Protein AF-A0A1L5KKP6-F1 (afdb_monomer)

Nearest PDB structures (foldseek):
  5cw9-assembly1_A  TM=4.015E-01  e=2.404E-02  synthetic construct
  6mx1-assembly1_B  TM=4.506E-01  e=5.574E-02  Escherichia coli str. K-12 substr. MG1655
  4kyz-assembly1_A  TM=5.101E-01  e=6.948E-01  synthetic construct
  6wxo-assembly1_B  TM=4.006E-01  e=2.313E-01  synthetic construct
  3ab4-assembly2_F  TM=3.179E-01  e=4.418E-01  Corynebacterium glutamicum

Secondary structure (DSSP, 8-state):
--THHHHHHHHHTT--TTS-EEEEEEE-GGG--TT--HHHHHHHHHHHHH-SSEEEEEETTEEEEEEES--HHHHHHHHHHHHTT-TT-EEEEPPPBSSGGGHHHHHHTTTTTS--TT-----GGGS--

Structure (mmCIF, N/CA/C/O backbone):
data_AF-A0A1L5KKP6-F1
#
_entry.id   AF-A0A1L5KKP6-F1
#
loop_
_atom_site.group_PDB
_atom_site.id
_atom_site.type_symbol
_atom_site.label_atom_id
_atom_site.label_alt_id
_atom_site.label_comp_id
_atom_site.label_asym_id
_atom_site.label_entity_id
_atom_site.label_seq_id
_atom_site.pdbx_PDB_ins_code
_atom_site.Cartn_x
_atom_site.Cartn_y
_atom_site.Cartn_z
_atom_site.occupancy
_atom_site.B_iso_or_equiv
_atom_site.auth_seq_id
_atom_site.auth_comp_id
_atom_site.auth_asym_id
_atom_site.auth_atom_id
_atom_site.pdbx_PDB_model_num
ATOM 1 N N . GLU A 1 1 ? 2.217 -14.735 23.890 1.00 45.34 1 GLU A N 1
ATOM 2 C CA . GLU A 1 1 ? 3.294 -13.765 23.597 1.00 45.34 1 GLU A CA 1
ATOM 3 C C . GLU A 1 1 ? 2.802 -12.372 23.964 1.00 45.34 1 GLU A C 1
ATOM 5 O O . GLU A 1 1 ? 1.596 -12.172 24.010 1.00 45.34 1 GLU A O 1
ATOM 10 N N . ASN A 1 2 ? 3.702 -11.478 24.378 1.00 48.69 2 ASN A N 1
ATOM 11 C CA . ASN A 1 2 ? 3.365 -10.263 25.125 1.00 48.69 2 ASN A CA 1
ATOM 12 C C . ASN A 1 2 ? 2.952 -9.124 24.176 1.00 48.69 2 ASN A C 1
ATOM 14 O O . ASN A 1 2 ? 3.784 -8.343 23.728 1.00 48.69 2 ASN A O 1
ATOM 18 N N . GLU A 1 3 ? 1.666 -9.072 23.840 1.00 50.75 3 GLU A N 1
ATOM 19 C CA . GLU A 1 3 ? 1.052 -8.075 22.950 1.00 50.75 3 GLU A CA 1
ATOM 20 C C . GLU A 1 3 ? 1.404 -6.631 23.370 1.00 50.75 3 GLU A C 1
ATOM 22 O O . GLU A 1 3 ? 1.710 -5.779 22.532 1.00 50.75 3 GLU A O 1
ATOM 27 N N . ASP A 1 4 ? 1.484 -6.379 24.681 1.00 56.22 4 ASP A N 1
ATOM 28 C CA . ASP A 1 4 ? 1.732 -5.056 25.265 1.00 56.22 4 ASP A CA 1
ATOM 29 C C . ASP A 1 4 ? 3.100 -4.447 24.904 1.00 56.22 4 ASP A C 1
ATOM 31 O O . ASP A 1 4 ? 3.244 -3.222 24.913 1.00 56.22 4 ASP A O 1
ATOM 35 N N . SER A 1 5 ? 4.111 -5.251 24.540 1.00 51.25 5 SER A N 1
ATOM 36 C CA . SER A 1 5 ? 5.424 -4.701 24.163 1.00 51.25 5 SER A CA 1
ATOM 37 C C . SER A 1 5 ? 5.440 -4.052 22.776 1.00 51.25 5 SER A C 1
ATOM 39 O O . SER A 1 5 ? 6.275 -3.182 22.530 1.00 51.25 5 SER A O 1
ATOM 41 N N . TYR A 1 6 ? 4.527 -4.444 21.881 1.00 51.81 6 TYR A N 1
ATOM 42 C CA . TYR A 1 6 ? 4.430 -3.903 20.516 1.00 51.81 6 TYR A CA 1
ATOM 43 C C . TYR A 1 6 ? 3.417 -2.760 20.403 1.00 51.81 6 TYR A C 1
ATOM 45 O O . TYR A 1 6 ? 3.521 -1.923 19.507 1.00 51.81 6 TYR A O 1
ATOM 53 N N . LEU A 1 7 ? 2.472 -2.692 21.341 1.00 59.09 7 LEU A N 1
ATOM 54 C CA . LEU A 1 7 ? 1.388 -1.714 21.340 1.00 59.09 7 LEU A CA 1
ATOM 55 C C . LEU A 1 7 ? 1.876 -0.304 21.676 1.00 59.09 7 LEU A C 1
ATOM 57 O O . LEU A 1 7 ? 1.549 0.631 20.956 1.00 59.09 7 LEU A O 1
ATOM 61 N N . ASN A 1 8 ? 2.742 -0.148 22.681 1.00 58.19 8 ASN A N 1
ATOM 62 C CA . ASN A 1 8 ? 3.256 1.173 23.065 1.00 58.19 8 ASN A CA 1
ATOM 63 C C . ASN A 1 8 ? 4.010 1.900 21.925 1.00 58.19 8 ASN A C 1
ATOM 65 O O . ASN A 1 8 ? 3.749 3.087 21.709 1.00 58.19 8 ASN A O 1
ATOM 69 N N . PRO A 1 9 ? 4.910 1.245 21.160 1.00 61.53 9 PRO A N 1
ATOM 70 C CA . PRO A 1 9 ? 5.553 1.871 20.003 1.00 61.53 9 PRO A CA 1
ATOM 71 C C . PRO A 1 9 ? 4.594 2.171 18.842 1.00 61.53 9 PRO A C 1
ATOM 73 O O . PRO A 1 9 ? 4.741 3.203 18.192 1.00 61.53 9 PRO A O 1
ATOM 76 N N . LEU A 1 10 ? 3.624 1.296 18.566 1.00 66.88 10 LEU A N 1
ATOM 77 C CA . LEU A 1 10 ? 2.664 1.478 17.470 1.00 66.88 10 LEU A CA 1
ATOM 78 C C . LEU A 1 10 ? 1.662 2.599 17.777 1.00 66.88 10 LEU A C 1
ATOM 80 O O . LEU A 1 10 ? 1.490 3.506 16.963 1.00 66.88 10 LEU A O 1
ATOM 84 N N . GLU A 1 11 ? 1.098 2.616 18.984 1.00 66.81 11 GLU A N 1
ATOM 85 C CA . GLU A 1 11 ? 0.182 3.666 19.446 1.00 66.81 11 GLU A CA 1
ATOM 86 C C . GLU A 1 11 ? 0.889 5.029 19.522 1.00 66.81 11 GLU A C 1
ATOM 88 O O . GLU A 1 11 ? 0.331 6.036 19.082 1.00 66.81 11 GLU A O 1
ATOM 93 N N . SER A 1 12 ? 2.158 5.072 19.958 1.00 62.59 12 SER A N 1
ATOM 94 C CA . SER A 1 12 ? 2.973 6.305 19.946 1.00 62.59 12 SER A CA 1
ATOM 95 C C . SER A 1 12 ? 3.233 6.848 18.535 1.00 62.59 12 SER A C 1
ATOM 97 O O . SER A 1 12 ? 3.454 8.046 18.370 1.00 62.59 12 SER A O 1
ATOM 99 N N . ASN A 1 13 ? 3.179 5.985 17.516 1.00 66.12 13 ASN A N 1
ATOM 100 C CA . ASN A 1 13 ? 3.279 6.353 16.101 1.00 66.12 13 ASN A CA 1
ATOM 101 C C . ASN A 1 13 ? 1.902 6.523 15.428 1.00 66.12 13 ASN A C 1
ATOM 103 O O . ASN A 1 13 ? 1.822 6.700 14.213 1.00 66.12 13 ASN A O 1
ATOM 107 N N . GLY A 1 14 ? 0.816 6.505 16.207 1.00 68.50 14 GLY A N 1
ATOM 108 C CA . GLY A 1 14 ? -0.538 6.787 15.738 1.00 68.50 14 GLY A CA 1
ATOM 109 C C . GLY A 1 14 ? -1.311 5.590 15.175 1.00 68.50 14 GLY A C 1
ATOM 110 O O . GLY A 1 14 ? -2.319 5.826 14.506 1.00 68.50 14 GLY A O 1
ATOM 111 N N . PHE A 1 15 ? -0.871 4.354 15.442 1.00 77.75 15 PHE A N 1
ATOM 112 C CA . PHE A 1 15 ? -1.550 3.100 15.085 1.00 77.75 15 PHE A CA 1
ATOM 113 C C . PHE A 1 15 ? -2.324 2.578 16.303 1.00 77.75 15 PHE A C 1
ATOM 115 O O . PHE A 1 15 ? -1.721 2.099 17.261 1.00 77.75 15 PHE A O 1
ATOM 122 N N . PHE A 1 16 ? -3.654 2.685 16.286 1.00 76.38 16 PHE A N 1
ATOM 123 C CA . PHE A 1 16 ? -4.511 2.358 17.434 1.00 76.38 16 PHE A CA 1
ATOM 124 C C . PHE A 1 16 ? -5.336 1.087 17.215 1.00 76.38 16 PHE A C 1
ATOM 126 O O . PHE A 1 16 ? -5.692 0.737 16.091 1.00 76.38 16 PHE A O 1
ATOM 133 N N . ARG A 1 17 ? -5.678 0.379 18.293 1.00 71.19 17 ARG A N 1
ATOM 134 C CA . ARG A 1 17 ? -6.374 -0.921 18.213 1.00 71.19 17 ARG A CA 1
ATOM 135 C C . ARG A 1 17 ? -7.741 -0.874 17.521 1.00 71.19 17 ARG A C 1
ATOM 137 O O . ARG A 1 17 ? -8.222 -1.911 17.093 1.00 71.19 17 ARG A O 1
ATOM 144 N N . ASP A 1 18 ? -8.355 0.298 17.432 1.00 74.25 18 ASP A N 1
ATOM 145 C CA . ASP A 1 18 ? -9.665 0.563 16.836 1.00 74.25 18 ASP A CA 1
ATOM 146 C C . ASP A 1 18 ? -9.589 1.116 15.399 1.00 74.25 18 ASP A C 1
ATOM 148 O O . ASP A 1 18 ? -10.591 1.574 14.849 1.00 74.25 18 ASP A O 1
ATOM 152 N N . MET A 1 19 ? -8.412 1.066 14.768 1.00 83.88 19 MET A N 1
ATOM 153 C CA . MET A 1 19 ? -8.229 1.486 13.380 1.00 83.88 19 MET A CA 1
ATOM 154 C C . MET A 1 19 ? -8.403 0.344 12.383 1.00 83.88 19 MET A C 1
ATOM 156 O O . MET A 1 19 ? -8.074 -0.811 12.637 1.00 83.88 19 MET A O 1
ATOM 160 N N . ASN A 1 20 ? -8.861 0.718 11.191 1.00 87.62 20 ASN A N 1
ATOM 161 C CA . ASN A 1 20 ? -8.822 -0.145 10.022 1.00 87.62 20 ASN A CA 1
ATOM 162 C C . ASN A 1 20 ? -7.413 -0.156 9.432 1.00 87.62 20 ASN A C 1
ATOM 164 O O . ASN A 1 20 ? -6.857 0.897 9.133 1.00 87.62 20 ASN A O 1
ATOM 168 N N . TYR A 1 21 ? -6.866 -1.340 9.221 1.00 87.25 21 TYR A N 1
ATOM 169 C CA . TYR A 1 21 ? -5.548 -1.568 8.659 1.00 87.25 21 TYR A CA 1
ATOM 170 C C . TYR A 1 21 ? -5.667 -2.220 7.296 1.00 87.25 21 TYR A C 1
ATOM 172 O O . TYR A 1 21 ? -6.380 -3.210 7.139 1.00 87.25 21 TYR A O 1
ATOM 180 N N . THR A 1 22 ? -4.945 -1.684 6.321 1.00 87.56 22 THR A N 1
ATOM 181 C CA . THR A 1 22 ? -4.857 -2.265 4.981 1.00 87.56 22 THR A CA 1
ATOM 182 C C . THR A 1 22 ? -3.392 -2.343 4.593 1.00 87.56 22 THR A C 1
ATOM 184 O O . THR A 1 22 ? -2.695 -1.327 4.608 1.00 87.56 22 THR A O 1
ATOM 187 N N . VAL A 1 23 ? -2.924 -3.547 4.272 1.00 86.62 23 VAL A N 1
ATOM 188 C CA . VAL A 1 23 ? -1.581 -3.759 3.733 1.00 86.62 23 VAL A CA 1
ATOM 189 C C . VAL A 1 23 ? -1.643 -3.735 2.214 1.00 86.62 23 VAL A C 1
ATOM 191 O O . VAL A 1 23 ? -2.585 -4.248 1.614 1.00 86.62 23 VAL A O 1
ATOM 194 N N . LEU A 1 24 ? -0.640 -3.134 1.590 1.00 86.56 24 LEU A N 1
ATOM 195 C CA . LEU A 1 24 ? -0.460 -3.113 0.153 1.00 86.56 24 LEU A CA 1
ATOM 196 C C . LEU A 1 24 ? 0.947 -3.552 -0.196 1.00 86.56 24 LEU A C 1
ATOM 198 O O . LEU A 1 24 ? 1.884 -3.328 0.569 1.00 86.56 24 LEU A O 1
ATOM 202 N N . MET A 1 25 ? 1.081 -4.108 -1.389 1.00 87.06 25 MET A N 1
ATOM 203 C CA . MET A 1 25 ? 2.365 -4.398 -1.996 1.00 87.06 25 MET A CA 1
ATOM 204 C C . MET A 1 25 ? 2.460 -3.715 -3.345 1.00 87.06 25 MET A C 1
ATOM 206 O O . MET A 1 25 ? 1.552 -3.827 -4.165 1.00 87.06 25 MET A O 1
ATOM 210 N N . ILE A 1 26 ? 3.565 -3.015 -3.565 1.00 86.62 26 ILE A N 1
ATOM 211 C CA . ILE A 1 26 ? 3.858 -2.319 -4.811 1.00 86.62 26 ILE A CA 1
ATOM 212 C C . ILE A 1 26 ? 5.130 -2.917 -5.392 1.00 86.62 26 ILE A C 1
ATOM 214 O O . ILE A 1 26 ? 6.152 -2.992 -4.711 1.00 86.62 26 ILE A O 1
ATOM 218 N N . SER A 1 27 ? 5.067 -3.327 -6.653 1.00 85.19 27 SER A N 1
ATOM 219 C CA . SER A 1 27 ? 6.207 -3.855 -7.397 1.00 85.19 27 SER A CA 1
ATOM 220 C C . SER A 1 27 ? 6.367 -3.119 -8.719 1.00 85.19 27 SER A C 1
ATOM 222 O O . SER A 1 27 ? 5.406 -2.577 -9.273 1.00 85.19 27 SER A O 1
ATOM 224 N N . CYS A 1 28 ? 7.601 -3.055 -9.217 1.00 84.19 28 CYS A N 1
ATOM 225 C CA . CYS A 1 28 ? 7.884 -2.369 -10.471 1.00 84.19 28 CYS A CA 1
ATOM 226 C C . CYS A 1 28 ? 9.112 -2.951 -11.178 1.00 84.19 28 CYS A C 1
ATOM 228 O O . CYS A 1 28 ? 10.194 -2.373 -11.158 1.00 84.19 28 CYS A O 1
ATOM 230 N N . HIS A 1 29 ? 8.965 -4.124 -11.789 1.00 79.88 29 HIS A N 1
ATOM 231 C CA . HIS A 1 29 ? 10.102 -4.890 -12.315 1.00 79.88 29 HIS A CA 1
ATOM 232 C C . HIS A 1 29 ? 10.768 -4.266 -13.550 1.00 79.88 29 HI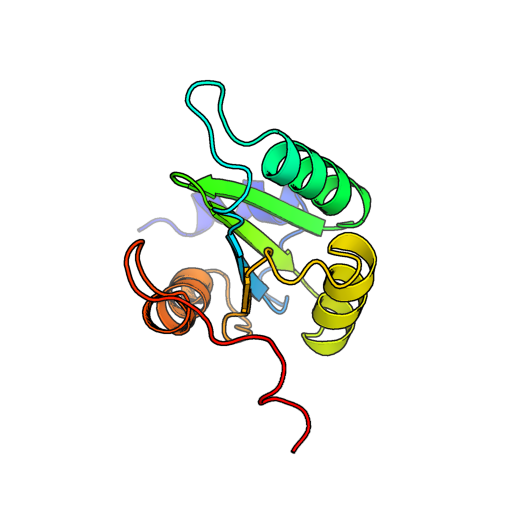S A C 1
ATOM 234 O O . HIS A 1 29 ? 11.966 -4.438 -13.739 1.00 79.88 29 HIS A O 1
ATOM 240 N N . THR A 1 30 ? 10.029 -3.517 -14.376 1.00 80.75 30 THR A N 1
ATOM 241 C CA . THR A 1 30 ? 10.547 -2.951 -15.638 1.00 80.75 30 THR A CA 1
ATOM 242 C C . THR A 1 30 ? 11.753 -2.022 -15.438 1.00 80.75 30 THR A C 1
ATOM 244 O O . THR A 1 30 ? 12.587 -1.903 -16.333 1.00 80.75 30 THR A O 1
ATOM 247 N N . TYR A 1 31 ? 11.870 -1.380 -14.272 1.00 79.38 31 TYR A N 1
ATOM 248 C CA . TYR A 1 31 ? 12.965 -0.451 -13.952 1.00 79.38 31 TYR A CA 1
ATOM 249 C C . TYR A 1 31 ? 14.020 -1.052 -13.018 1.00 79.38 31 TYR A C 1
ATOM 251 O O . TYR A 1 31 ? 14.889 -0.328 -12.528 1.00 79.38 31 TYR A O 1
ATOM 259 N N . ASP A 1 32 ? 13.936 -2.353 -12.747 1.00 83.19 32 ASP A N 1
ATOM 260 C CA . ASP A 1 32 ? 14.935 -3.059 -11.962 1.00 83.19 32 ASP A CA 1
ATOM 261 C C . ASP A 1 32 ? 16.231 -3.239 -12.766 1.00 83.19 32 ASP A C 1
ATOM 263 O O . ASP A 1 32 ? 16.217 -3.544 -13.960 1.00 83.19 32 ASP A O 1
ATOM 267 N N . SER A 1 33 ? 17.365 -3.004 -12.114 1.00 83.44 33 SER A N 1
ATOM 268 C CA . SER A 1 33 ? 18.686 -3.012 -12.741 1.00 83.44 33 SER A CA 1
ATOM 269 C C . SER A 1 33 ? 19.746 -3.502 -11.762 1.00 83.44 33 SER A C 1
ATOM 271 O O . SER A 1 33 ? 19.521 -3.517 -10.555 1.00 83.44 33 SER A O 1
ATOM 273 N N . ASP A 1 34 ? 20.952 -3.788 -12.257 1.00 82.69 34 ASP A N 1
ATOM 274 C CA . ASP A 1 34 ? 22.104 -4.127 -11.404 1.00 82.69 34 ASP A CA 1
ATOM 275 C C . ASP A 1 34 ? 22.446 -3.019 -10.385 1.00 82.69 34 ASP A C 1
ATOM 277 O O . ASP A 1 34 ? 23.105 -3.273 -9.378 1.00 82.69 34 ASP A O 1
ATOM 281 N N . SER A 1 35 ? 21.998 -1.782 -10.636 1.00 82.69 35 SER A N 1
ATOM 282 C CA . SER A 1 35 ? 22.144 -0.637 -9.727 1.00 82.69 35 SER A CA 1
ATOM 283 C C . SER A 1 35 ? 20.947 -0.411 -8.794 1.00 82.69 35 SER A C 1
ATOM 285 O O . SER A 1 35 ? 20.935 0.576 -8.062 1.00 82.69 35 SER A O 1
ATOM 287 N N . GLY A 1 36 ? 19.956 -1.305 -8.812 1.00 82.81 36 GLY A N 1
ATOM 288 C CA . GLY A 1 36 ? 18.702 -1.185 -8.072 1.00 82.81 36 GLY A CA 1
ATOM 289 C C . GLY A 1 36 ? 17.581 -0.527 -8.878 1.00 82.81 36 GLY A C 1
ATOM 290 O O . GLY A 1 36 ? 17.707 -0.267 -10.081 1.00 82.81 36 GLY A O 1
ATOM 291 N N . ASN A 1 37 ? 16.466 -0.257 -8.200 1.00 87.19 37 ASN A N 1
ATOM 292 C CA . ASN A 1 37 ? 15.229 0.224 -8.806 1.00 87.19 37 ASN A CA 1
ATOM 293 C C . ASN A 1 37 ? 14.928 1.673 -8.397 1.00 87.19 37 ASN A C 1
ATOM 295 O O . ASN A 1 37 ? 14.124 1.955 -7.508 1.00 87.19 37 ASN A O 1
ATOM 299 N N . SER A 1 38 ? 15.558 2.615 -9.100 1.00 87.50 38 SER A N 1
ATOM 300 C CA . SER A 1 38 ? 15.412 4.052 -8.821 1.00 87.50 38 SER A CA 1
ATOM 301 C C . SER A 1 38 ? 13.975 4.578 -8.955 1.00 87.50 38 SER A C 1
ATOM 303 O O . SER A 1 38 ? 13.642 5.626 -8.393 1.00 87.50 38 SER A O 1
ATOM 305 N N . TYR A 1 39 ? 13.115 3.887 -9.710 1.00 87.50 39 TYR A N 1
ATOM 306 C CA . TYR A 1 39 ? 11.707 4.249 -9.828 1.00 87.50 39 TYR A CA 1
ATOM 307 C C . TYR A 1 39 ? 10.928 3.834 -8.576 1.00 87.50 39 TYR A C 1
ATOM 309 O O . TYR A 1 39 ? 10.167 4.639 -8.034 1.00 87.50 39 TYR A O 1
ATOM 317 N N . LEU A 1 40 ? 11.172 2.622 -8.068 1.00 87.19 40 LEU A N 1
ATOM 318 C CA . LEU A 1 40 ? 10.587 2.139 -6.819 1.00 87.19 40 LEU A CA 1
ATOM 319 C C . LEU A 1 40 ? 11.017 3.010 -5.628 1.00 87.19 40 LEU A C 1
ATOM 321 O O . LEU A 1 40 ? 10.167 3.422 -4.844 1.00 87.19 40 LEU A O 1
ATOM 325 N N . GLU A 1 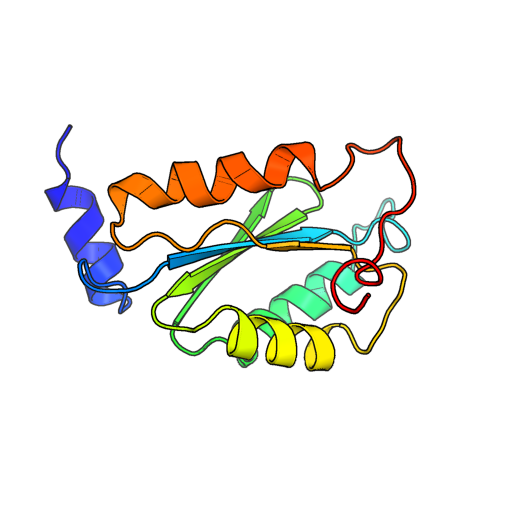41 ? 12.284 3.427 -5.564 1.00 88.69 41 GLU A N 1
ATOM 326 C CA . GLU A 1 41 ? 12.764 4.387 -4.552 1.00 88.69 41 GLU A CA 1
ATOM 327 C C . GLU A 1 41 ? 12.042 5.748 -4.623 1.00 88.69 41 GLU A C 1
ATOM 329 O O . GLU A 1 41 ? 11.783 6.409 -3.611 1.00 88.69 41 GLU A O 1
ATOM 334 N N . GLN A 1 42 ? 11.721 6.221 -5.832 1.00 88.88 42 GLN A N 1
ATOM 335 C CA . GLN A 1 42 ? 10.955 7.456 -6.014 1.00 88.88 42 GLN A CA 1
ATOM 336 C C . GLN A 1 42 ? 9.493 7.283 -5.598 1.00 88.88 42 GLN A C 1
ATOM 338 O O . GLN A 1 42 ? 8.926 8.198 -4.992 1.00 88.88 42 GLN A O 1
ATOM 343 N N . LEU A 1 43 ? 8.888 6.132 -5.898 1.00 88.19 43 LEU A N 1
ATOM 344 C CA . LEU A 1 43 ? 7.550 5.789 -5.421 1.00 88.19 43 LEU A CA 1
ATOM 345 C C . LEU A 1 43 ? 7.512 5.743 -3.896 1.00 88.19 43 LEU A C 1
ATOM 347 O O . LEU A 1 43 ? 6.636 6.370 -3.309 1.00 88.19 43 LEU A O 1
ATOM 351 N N . GLU A 1 44 ? 8.487 5.102 -3.253 1.00 88.88 44 GLU A N 1
ATOM 352 C CA . GLU A 1 44 ? 8.600 5.049 -1.794 1.00 88.88 44 GLU A CA 1
ATOM 353 C C . GLU A 1 44 ? 8.580 6.458 -1.181 1.00 88.88 44 GLU A C 1
ATOM 355 O O . GLU A 1 44 ? 7.785 6.745 -0.283 1.00 88.88 44 GLU A O 1
ATOM 360 N N . LYS A 1 45 ? 9.398 7.376 -1.714 1.00 89.25 45 LYS A N 1
ATOM 361 C CA . LYS A 1 45 ? 9.454 8.776 -1.258 1.00 89.25 45 LYS A CA 1
ATOM 362 C C . LYS A 1 45 ? 8.114 9.489 -1.423 1.00 89.25 45 LYS A C 1
ATOM 364 O O . LYS A 1 45 ? 7.685 10.195 -0.510 1.00 89.25 45 LYS A O 1
ATOM 369 N N . LYS A 1 46 ? 7.439 9.301 -2.563 1.00 88.62 46 LYS A N 1
ATOM 370 C CA . LYS A 1 46 ? 6.102 9.869 -2.802 1.00 88.62 46 LYS A CA 1
ATOM 371 C C . LYS A 1 46 ? 5.081 9.301 -1.814 1.00 88.62 46 LYS A C 1
ATOM 373 O O . LYS A 1 46 ? 4.326 10.072 -1.233 1.00 88.62 46 LYS A O 1
ATOM 378 N N . ILE A 1 47 ? 5.104 7.990 -1.574 1.00 86.12 47 ILE A N 1
ATOM 379 C CA . ILE A 1 47 ? 4.210 7.299 -0.634 1.00 86.12 47 ILE A CA 1
ATOM 380 C C . ILE A 1 47 ? 4.393 7.809 0.783 1.00 86.12 47 ILE A C 1
ATOM 382 O O . ILE A 1 47 ? 3.427 8.238 1.412 1.00 86.12 47 ILE A O 1
ATOM 386 N N . ARG A 1 48 ? 5.636 7.870 1.260 1.00 86.00 48 ARG A N 1
ATOM 387 C CA . ARG A 1 48 ? 5.940 8.441 2.577 1.00 86.00 48 ARG A CA 1
ATOM 388 C C . ARG A 1 48 ? 5.480 9.893 2.708 1.00 86.00 48 ARG A C 1
ATOM 390 O O . ARG A 1 48 ? 5.107 10.297 3.800 1.00 86.00 48 ARG A O 1
ATOM 397 N N . TYR A 1 49 ? 5.496 10.669 1.623 1.00 83.56 49 TYR A N 1
ATOM 398 C CA . TYR A 1 49 ? 5.056 12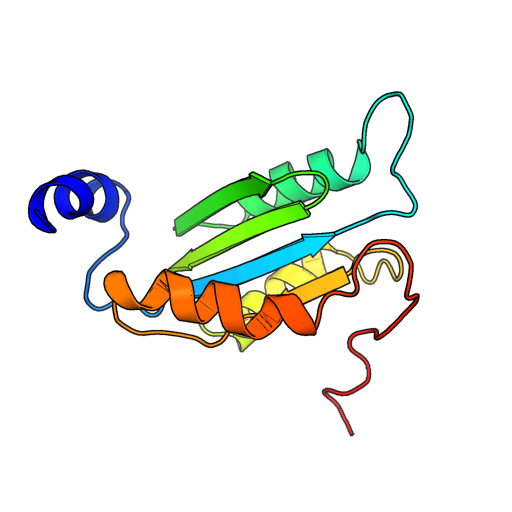.063 1.643 1.00 83.56 49 TYR A CA 1
ATOM 399 C C . TYR A 1 49 ? 3.536 12.218 1.802 1.00 83.56 49 TYR A C 1
ATOM 401 O O . TYR A 1 49 ? 3.097 13.067 2.575 1.00 83.56 49 TYR A O 1
ATOM 409 N N . PHE A 1 50 ? 2.721 11.426 1.093 1.00 78.50 50 PHE A N 1
ATOM 410 C CA . PHE A 1 50 ? 1.257 11.560 1.177 1.00 78.50 50 PHE A CA 1
ATOM 411 C C . PHE A 1 50 ? 0.621 10.720 2.294 1.00 78.50 50 PHE A C 1
ATOM 413 O O . PHE A 1 50 ? -0.538 10.953 2.656 1.00 78.50 50 PHE A O 1
ATOM 420 N N . MET A 1 51 ? 1.342 9.742 2.850 1.00 75.06 51 MET A N 1
ATOM 421 C CA . MET A 1 51 ? 0.873 9.001 4.015 1.00 75.06 51 MET A CA 1
ATOM 422 C C . MET A 1 51 ? 1.018 9.837 5.284 1.00 75.06 51 MET A C 1
ATOM 424 O O . MET A 1 51 ? 2.116 10.063 5.782 1.00 75.06 51 MET A O 1
ATOM 428 N N . SER A 1 52 ? -0.116 10.241 5.856 1.00 66.69 52 SER A N 1
ATOM 429 C CA . SER A 1 52 ? -0.135 10.895 7.170 1.00 66.69 52 SER A CA 1
ATOM 430 C C . SER A 1 52 ? 0.142 9.917 8.322 1.00 66.69 52 SER A C 1
ATOM 432 O O . SER A 1 52 ? 0.701 10.318 9.342 1.00 66.69 52 SER A O 1
ATOM 434 N N . LYS A 1 53 ? -0.251 8.642 8.155 1.00 70.56 53 LYS A N 1
ATOM 435 C CA . LYS A 1 53 ? -0.128 7.548 9.132 1.00 70.56 53 LYS A CA 1
ATOM 436 C C . LYS A 1 53 ? 0.000 6.202 8.412 1.00 70.56 53 LYS A C 1
ATOM 438 O O . LYS A 1 53 ? -0.996 5.570 8.066 1.00 70.56 53 LYS A O 1
ATOM 443 N N . GLY A 1 54 ? 1.231 5.771 8.169 1.00 75.31 54 GLY A N 1
ATOM 444 C CA . GLY A 1 54 ? 1.489 4.468 7.570 1.00 75.31 54 GLY A CA 1
ATOM 445 C C . GLY A 1 54 ? 2.947 4.051 7.684 1.00 75.31 54 GLY A C 1
ATOM 446 O O . GLY A 1 54 ? 3.828 4.885 7.901 1.00 75.31 54 GLY A O 1
ATOM 447 N N . ILE A 1 55 ? 3.196 2.752 7.563 1.00 83.38 55 ILE A N 1
ATOM 448 C CA . ILE A 1 55 ? 4.546 2.177 7.577 1.00 83.38 55 ILE A CA 1
ATOM 449 C C . ILE A 1 55 ? 4.878 1.761 6.153 1.00 83.38 55 ILE A C 1
ATOM 451 O O . ILE A 1 55 ? 4.069 1.105 5.508 1.00 83.38 55 ILE A O 1
ATOM 455 N N . VAL A 1 56 ? 6.061 2.135 5.672 1.00 86.81 56 VAL A N 1
ATOM 456 C CA . VAL A 1 56 ? 6.611 1.617 4.414 1.00 86.81 56 VAL A CA 1
ATOM 457 C C . VAL A 1 56 ? 7.875 0.841 4.736 1.00 86.81 56 VAL A C 1
ATOM 459 O O . VAL A 1 56 ? 8.773 1.381 5.397 1.00 86.81 56 VAL A O 1
ATOM 462 N N . TYR A 1 57 ? 7.933 -0.396 4.267 1.00 83.88 57 TYR A N 1
ATOM 463 C CA . TYR A 1 57 ? 9.082 -1.283 4.362 1.00 83.88 57 TYR A CA 1
ATOM 464 C C . TYR A 1 57 ? 9.379 -1.876 2.984 1.00 83.88 57 TYR A C 1
ATOM 466 O O . TYR A 1 57 ? 8.464 -2.106 2.199 1.00 83.88 57 TYR A O 1
ATOM 474 N N . GLU A 1 58 ? 10.651 -2.102 2.688 1.00 82.62 58 GLU A N 1
ATOM 475 C CA . GLU A 1 58 ? 11.085 -2.750 1.454 1.00 82.62 58 GLU A CA 1
ATOM 476 C C . GLU A 1 58 ? 11.406 -4.218 1.743 1.00 82.62 58 GLU A C 1
ATOM 478 O O . GLU A 1 58 ? 12.235 -4.517 2.602 1.00 82.62 58 GLU A O 1
ATOM 483 N N . GLU A 1 59 ? 10.747 -5.126 1.027 1.00 79.31 59 GLU A N 1
ATOM 484 C CA . GLU A 1 59 ? 10.965 -6.568 1.117 1.00 79.31 59 GLU A CA 1
ATOM 485 C C . GLU A 1 59 ? 11.336 -7.121 -0.266 1.00 79.31 59 GLU A C 1
ATOM 487 O O . GLU A 1 59 ? 10.505 -7.248 -1.170 1.00 79.31 59 GLU A O 1
ATOM 492 N N . GLY A 1 60 ? 12.619 -7.435 -0.459 1.00 79.00 60 GLY A N 1
ATOM 493 C CA . GLY A 1 60 ? 13.135 -7.824 -1.771 1.00 79.00 60 GLY A CA 1
ATOM 494 C C . GLY A 1 60 ? 13.015 -6.670 -2.770 1.00 79.00 60 GLY A C 1
ATOM 495 O O . GLY A 1 60 ? 13.617 -5.628 -2.564 1.00 79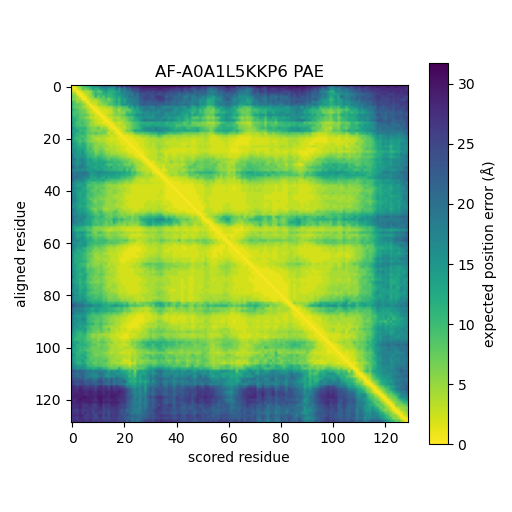.00 60 GLY A O 1
ATOM 496 N N . LYS A 1 61 ? 12.240 -6.855 -3.846 1.00 80.56 61 LYS A N 1
ATOM 497 C CA . LYS A 1 61 ? 11.969 -5.829 -4.877 1.00 80.56 61 LYS A CA 1
ATOM 498 C C . LYS A 1 61 ? 10.569 -5.216 -4.751 1.00 80.56 61 LYS A C 1
ATOM 500 O O . LYS A 1 61 ? 10.011 -4.708 -5.727 1.00 80.56 61 LYS A O 1
ATOM 505 N N . HIS A 1 62 ? 9.982 -5.321 -3.563 1.00 84.06 62 HIS A N 1
ATOM 506 C CA . HIS A 1 62 ? 8.615 -4.915 -3.284 1.00 84.06 62 HIS A CA 1
ATOM 507 C C . HIS A 1 62 ? 8.591 -3.864 -2.182 1.00 84.06 62 HIS A C 1
ATOM 509 O O . HIS A 1 62 ? 9.297 -3.977 -1.181 1.00 84.06 62 HIS A O 1
ATOM 515 N N . LEU A 1 63 ? 7.721 -2.870 -2.331 1.00 87.56 63 LEU A N 1
ATOM 516 C CA . LEU A 1 63 ? 7.352 -1.984 -1.235 1.00 87.56 63 LEU A CA 1
ATOM 517 C C . LEU A 1 63 ? 6.106 -2.531 -0.557 1.00 87.56 63 LEU A C 1
ATOM 519 O O . LEU A 1 63 ? 5.048 -2.618 -1.179 1.00 87.56 63 LEU A O 1
ATOM 523 N N . ILE A 1 64 ? 6.227 -2.844 0.725 1.00 87.81 64 ILE A N 1
ATOM 524 C CA . ILE A 1 64 ? 5.113 -3.193 1.596 1.00 87.81 64 ILE A CA 1
ATOM 525 C C . ILE A 1 64 ? 4.676 -1.937 2.340 1.00 87.81 64 ILE A C 1
ATOM 527 O O . ILE A 1 64 ? 5.471 -1.282 3.019 1.00 87.81 64 ILE A O 1
ATOM 531 N N . VAL A 1 65 ? 3.400 -1.590 2.205 1.00 88.06 65 VAL A N 1
ATOM 532 C CA . VAL A 1 65 ? 2.819 -0.374 2.772 1.00 88.06 65 VAL A CA 1
ATOM 533 C C . VAL A 1 65 ? 1.649 -0.734 3.675 1.00 88.06 65 VAL A C 1
ATOM 535 O O . VAL A 1 65 ? 0.696 -1.365 3.235 1.00 88.06 65 VAL A O 1
ATOM 538 N N . LEU A 1 66 ? 1.690 -0.305 4.932 1.00 87.38 66 LEU A N 1
ATOM 539 C CA . LEU A 1 66 ? 0.584 -0.420 5.878 1.00 87.38 66 LEU A CA 1
ATOM 540 C C . LEU A 1 66 ? -0.103 0.938 6.025 1.00 87.38 66 LEU A C 1
ATOM 542 O O . LEU A 1 66 ? 0.502 1.867 6.561 1.00 87.38 66 LEU A O 1
ATOM 54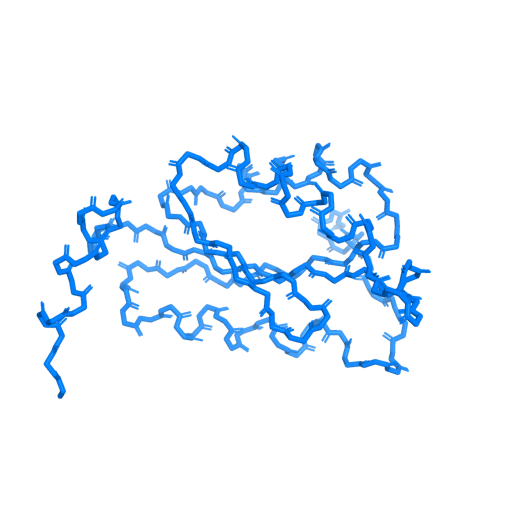6 N N . PHE A 1 67 ? -1.370 1.032 5.627 1.00 87.12 67 PHE A N 1
ATOM 547 C CA . PHE A 1 67 ? -2.231 2.179 5.920 1.00 87.12 67 PHE A CA 1
ATOM 548 C C . PHE A 1 67 ? -3.077 1.913 7.160 1.00 87.12 67 PHE A C 1
ATOM 550 O O . PHE A 1 67 ? -3.608 0.812 7.326 1.00 87.12 67 PHE A O 1
ATOM 557 N N . ALA A 1 68 ? -3.241 2.941 7.993 1.00 87.44 68 ALA A N 1
ATOM 558 C CA . ALA A 1 68 ? -4.087 2.910 9.179 1.00 87.44 68 ALA A CA 1
ATOM 559 C C . ALA A 1 68 ? -5.176 3.993 9.106 1.00 87.44 68 ALA A C 1
ATOM 561 O O . ALA A 1 68 ? -4.891 5.169 8.888 1.00 87.44 68 ALA A O 1
ATOM 562 N N . GLY A 1 69 ? -6.428 3.597 9.324 1.00 86.00 69 GLY A N 1
ATOM 563 C CA . GLY A 1 69 ? -7.587 4.486 9.418 1.00 86.00 69 GLY A CA 1
ATOM 564 C C . GLY A 1 69 ? -8.123 5.018 8.087 1.00 86.00 69 GLY A C 1
ATOM 565 O O . GLY A 1 69 ? -9.004 5.873 8.106 1.00 86.00 69 GLY A O 1
ATOM 566 N N . GLU A 1 70 ? -7.632 4.530 6.947 1.00 85.50 70 GLU A N 1
ATOM 567 C CA . GLU A 1 70 ? -8.073 4.971 5.619 1.00 85.50 70 GLU A CA 1
ATOM 568 C C . GLU A 1 70 ? -8.930 3.914 4.914 1.00 85.50 70 GLU A C 1
ATOM 570 O O . GLU A 1 70 ? -8.731 2.709 5.091 1.00 85.50 70 GLU A O 1
ATOM 575 N N . SER A 1 71 ? -9.897 4.366 4.109 1.00 85.75 71 SER A N 1
ATOM 576 C CA . SER A 1 71 ? -10.718 3.466 3.301 1.00 85.75 71 SER A CA 1
ATOM 577 C C . SER A 1 71 ? -9.954 2.984 2.066 1.00 85.75 71 SER A C 1
ATOM 579 O O . SER A 1 71 ? -9.112 3.699 1.523 1.00 85.75 71 SER A O 1
ATOM 581 N N . VAL A 1 72 ? -10.287 1.790 1.564 1.00 83.88 72 VAL A N 1
ATOM 582 C CA . VAL A 1 72 ? -9.688 1.250 0.328 1.00 83.88 72 VAL A CA 1
ATOM 583 C C . VAL A 1 72 ? -9.880 2.198 -0.861 1.00 83.88 72 VAL A C 1
ATOM 585 O O . VAL A 1 72 ? -8.986 2.311 -1.697 1.00 83.88 72 VAL A O 1
ATOM 588 N N . ASN A 1 73 ? -11.003 2.920 -0.923 1.00 85.31 73 ASN A N 1
ATOM 589 C CA . ASN A 1 73 ? -11.268 3.886 -1.990 1.00 85.31 73 ASN A CA 1
ATOM 590 C C . ASN A 1 73 ? -10.300 5.076 -1.932 1.00 85.31 73 ASN A C 1
ATOM 592 O O . ASN A 1 73 ? -9.744 5.455 -2.962 1.00 85.31 73 ASN A O 1
ATOM 596 N N . ASP A 1 74 ? -10.057 5.626 -0.739 1.00 86.94 74 ASP A N 1
ATOM 597 C CA . ASP A 1 74 ? -9.131 6.753 -0.559 1.00 86.94 74 ASP A CA 1
ATOM 598 C C . ASP A 1 74 ? -7.690 6.335 -0.869 1.00 86.94 74 ASP A C 1
ATOM 600 O O . ASP A 1 74 ? -6.967 7.039 -1.576 1.00 86.94 74 ASP A O 1
ATOM 604 N N . ILE A 1 75 ? -7.297 5.148 -0.397 1.00 84.56 75 ILE A N 1
ATOM 605 C CA . ILE A 1 75 ? -5.992 4.544 -0.685 1.00 84.56 75 ILE A CA 1
ATOM 606 C C . ILE A 1 75 ? -5.819 4.347 -2.198 1.00 84.56 75 ILE A C 1
ATOM 608 O O . ILE A 1 75 ? -4.790 4.719 -2.761 1.00 84.56 75 ILE A O 1
ATOM 612 N N . SER A 1 76 ? -6.840 3.814 -2.873 1.00 84.06 76 SER A N 1
ATOM 613 C CA . SER A 1 76 ? -6.821 3.564 -4.319 1.00 84.06 76 SER A CA 1
ATOM 614 C C . SER A 1 76 ? -6.651 4.848 -5.131 1.00 84.06 76 SER A C 1
ATOM 616 O O . SER A 1 76 ? -5.844 4.881 -6.057 1.00 84.06 76 SER A O 1
ATOM 618 N N . GLN A 1 77 ? -7.348 5.928 -4.760 1.00 84.31 77 GLN A N 1
ATOM 619 C CA . GLN A 1 77 ? -7.196 7.233 -5.415 1.00 84.31 77 GLN A CA 1
ATOM 620 C C . GLN A 1 77 ? -5.786 7.807 -5.226 1.00 84.31 77 GLN A C 1
ATOM 622 O O . GLN A 1 77 ? -5.146 8.210 -6.195 1.00 84.31 77 GLN A O 1
ATOM 627 N N . LYS A 1 78 ? -5.245 7.759 -4.003 1.00 85.56 78 LYS A N 1
ATOM 628 C CA . LYS A 1 78 ? -3.872 8.215 -3.729 1.00 85.56 78 LYS A CA 1
ATOM 629 C C . LYS A 1 78 ? -2.834 7.437 -4.537 1.00 85.56 78 LYS A C 1
ATOM 631 O O . LYS A 1 78 ? -1.882 8.018 -5.056 1.00 85.56 78 LYS A O 1
ATOM 636 N N . LEU A 1 79 ? -3.012 6.123 -4.655 1.00 82.94 79 LEU A N 1
ATOM 637 C CA . LEU A 1 79 ? -2.129 5.282 -5.457 1.00 82.94 79 LEU A CA 1
ATOM 638 C C . LEU A 1 79 ? -2.219 5.601 -6.942 1.00 82.94 79 LEU A C 1
ATOM 640 O O . LEU A 1 79 ? -1.181 5.661 -7.596 1.00 82.94 79 LEU A O 1
ATOM 644 N N . TYR A 1 80 ? -3.422 5.832 -7.462 1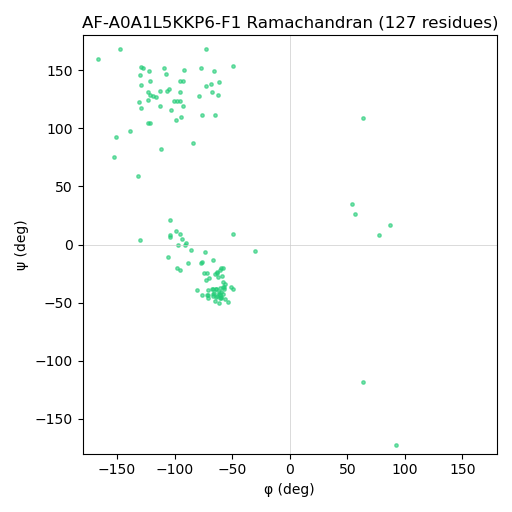.00 82.62 80 TYR A N 1
ATOM 645 C CA . TYR A 1 80 ? -3.622 6.249 -8.845 1.00 82.62 80 TYR A CA 1
ATOM 646 C C . TYR A 1 80 ? -2.841 7.536 -9.155 1.00 82.62 80 TYR A C 1
ATOM 648 O O . TYR A 1 80 ? -2.076 7.582 -10.122 1.00 82.62 80 TYR A O 1
ATOM 656 N N . ASP A 1 81 ? -2.937 8.538 -8.277 1.00 83.50 81 ASP A N 1
ATOM 657 C CA . ASP A 1 81 ? -2.232 9.815 -8.427 1.00 83.50 81 ASP A CA 1
ATOM 658 C C . ASP A 1 81 ? -0.703 9.660 -8.380 1.00 83.50 81 ASP A C 1
ATOM 660 O O . ASP A 1 81 ? 0.031 10.315 -9.127 1.00 83.50 81 ASP A O 1
ATOM 664 N N . VAL A 1 82 ? -0.199 8.778 -7.514 1.00 84.06 82 VAL A N 1
ATOM 665 C CA . VAL A 1 82 ? 1.246 8.582 -7.317 1.00 84.06 82 VAL A CA 1
ATOM 666 C C . VAL A 1 82 ? 1.878 7.696 -8.377 1.00 84.06 82 VAL A C 1
ATOM 668 O O . VAL A 1 82 ? 2.989 7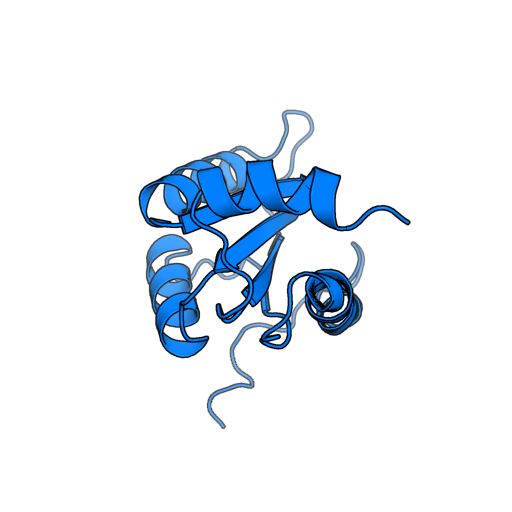.996 -8.832 1.00 84.06 82 VAL A O 1
ATOM 671 N N . CYS A 1 83 ? 1.176 6.641 -8.786 1.00 80.62 83 CYS A N 1
ATOM 672 C CA . CYS A 1 83 ? 1.626 5.726 -9.830 1.00 80.62 83 CYS A CA 1
ATOM 673 C C . CYS A 1 83 ? 1.439 6.327 -11.231 1.00 80.62 83 CYS A C 1
ATOM 675 O O . CYS A 1 83 ? 2.050 5.840 -12.176 1.00 80.62 83 CYS A O 1
ATOM 677 N N . GLN A 1 84 ? 0.641 7.396 -11.375 1.00 72.31 84 GLN A N 1
ATOM 678 C CA . GLN A 1 84 ? 0.454 8.154 -12.621 1.00 72.31 84 GLN A CA 1
ATOM 679 C C . GLN A 1 84 ? 0.047 7.284 -13.824 1.00 72.31 84 GLN A C 1
ATOM 681 O O . GLN A 1 84 ? 0.469 7.547 -14.948 1.00 72.31 84 GLN A O 1
ATOM 686 N N . ASN A 1 85 ? -0.751 6.234 -13.604 1.00 70.00 85 ASN A N 1
ATOM 687 C CA . ASN A 1 85 ? -1.100 5.237 -14.630 1.00 70.00 85 ASN A CA 1
ATOM 688 C C . ASN A 1 85 ? 0.093 4.537 -15.293 1.00 70.00 85 ASN A C 1
ATOM 690 O O . ASN A 1 85 ? -0.020 4.064 -16.426 1.00 70.00 85 ASN A O 1
ATOM 694 N N . ASN A 1 86 ? 1.234 4.445 -14.611 1.00 78.00 86 ASN A N 1
ATOM 695 C CA . ASN A 1 86 ? 2.337 3.645 -15.109 1.00 78.00 86 ASN A CA 1
ATOM 696 C C . ASN A 1 86 ? 1.932 2.162 -15.129 1.00 78.00 86 ASN A C 1
ATOM 698 O O . ASN A 1 86 ? 1.759 1.543 -14.081 1.00 78.00 86 ASN A O 1
ATOM 702 N N . SER A 1 87 ? 1.788 1.598 -16.330 1.00 77.75 87 SER A N 1
ATOM 703 C CA . SER A 1 87 ? 1.395 0.201 -16.540 1.00 77.75 87 SER A CA 1
ATOM 704 C C . SER A 1 87 ? 2.440 -0.811 -16.069 1.00 77.75 87 SER A C 1
ATOM 706 O O . SER A 1 87 ? 2.127 -1.994 -15.972 1.00 77.75 87 SER A O 1
ATOM 708 N N . ASP A 1 88 ? 3.663 -0.357 -15.789 1.00 82.88 88 ASP A N 1
ATOM 709 C CA . ASP A 1 88 ? 4.746 -1.175 -15.241 1.00 82.88 88 ASP A CA 1
ATOM 710 C C . ASP A 1 88 ? 4.711 -1.274 -13.708 1.00 82.88 88 ASP A C 1
ATOM 712 O O . ASP A 1 88 ? 5.543 -1.964 -13.113 1.00 82.88 88 ASP A O 1
ATOM 716 N N . VAL A 1 89 ? 3.792 -0.557 -13.051 1.00 83.31 89 VAL A N 1
ATOM 717 C CA . VAL A 1 89 ? 3.605 -0.604 -11.598 1.00 83.31 89 VAL A CA 1
ATOM 718 C C . VAL A 1 89 ? 2.457 -1.543 -11.270 1.00 83.31 89 VAL A C 1
ATOM 720 O O . VAL A 1 89 ? 1.321 -1.343 -11.703 1.00 83.31 89 VAL A O 1
ATOM 723 N N . TYR A 1 90 ? 2.749 -2.543 -10.449 1.00 83.88 90 TYR A N 1
ATOM 724 C CA . TYR A 1 90 ? 1.765 -3.490 -9.950 1.00 83.88 90 TYR A CA 1
ATOM 725 C C . TYR A 1 90 ? 1.459 -3.170 -8.497 1.00 83.88 90 TYR A C 1
ATOM 727 O O . TYR A 1 90 ? 2.370 -2.947 -7.702 1.00 83.88 90 TYR A O 1
ATOM 735 N N . VAL A 1 91 ? 0.171 -3.150 -8.154 1.00 83.50 91 VAL A N 1
ATOM 736 C CA . VAL A 1 91 ? -0.285 -2.889 -6.789 1.00 83.50 91 VAL A CA 1
ATOM 737 C C . VAL A 1 91 ? -1.268 -3.967 -6.356 1.00 83.50 91 VAL A C 1
ATOM 739 O O . VAL A 1 91 ? -2.344 -4.101 -6.937 1.00 83.50 91 VAL A O 1
ATOM 742 N N . GLY A 1 92 ? -0.902 -4.715 -5.318 1.00 82.75 92 GLY A N 1
ATOM 743 C CA . GLY A 1 92 ? -1.804 -5.595 -4.582 1.00 82.75 92 GLY A CA 1
ATOM 744 C C . GLY A 1 92 ? -2.358 -4.873 -3.356 1.00 82.75 92 GLY A C 1
ATOM 745 O O . GLY A 1 92 ? -1.590 -4.277 -2.603 1.00 82.75 92 GLY A O 1
ATOM 746 N N . ILE A 1 93 ? -3.676 -4.922 -3.149 1.00 83.69 93 ILE A N 1
ATOM 747 C CA . ILE A 1 93 ? -4.343 -4.377 -1.957 1.00 83.69 93 ILE A CA 1
ATOM 748 C C . ILE A 1 93 ? -4.906 -5.544 -1.150 1.00 83.69 93 ILE A C 1
ATOM 750 O O . ILE A 1 93 ? -5.733 -6.308 -1.648 1.00 83.69 93 ILE A O 1
ATOM 754 N N . GLY A 1 94 ? -4.448 -5.688 0.090 1.00 79.81 94 GLY A N 1
ATOM 755 C CA . GLY A 1 94 ? -4.950 -6.678 1.031 1.00 79.81 94 GLY A CA 1
ATOM 756 C C . GLY A 1 94 ? -6.337 -6.349 1.563 1.00 79.81 94 GLY A C 1
ATOM 757 O O . GLY A 1 94 ? -6.857 -5.243 1.417 1.00 79.81 94 GLY A O 1
ATOM 758 N N . THR A 1 95 ? -6.950 -7.318 2.235 1.00 82.38 95 THR A N 1
ATOM 759 C CA . THR A 1 95 ? -8.225 -7.090 2.920 1.00 82.38 95 THR A CA 1
ATOM 760 C C . THR A 1 95 ? -8.035 -6.156 4.105 1.00 82.38 95 THR A C 1
ATOM 762 O O . THR A 1 95 ? -7.095 -6.329 4.883 1.00 82.38 95 THR A O 1
ATOM 765 N N . THR A 1 96 ? -8.955 -5.215 4.291 1.00 86.38 96 THR A N 1
ATOM 766 C CA . THR A 1 96 ? -8.970 -4.365 5.481 1.00 86.38 96 THR A CA 1
ATOM 767 C C . THR A 1 96 ? -9.306 -5.184 6.728 1.00 86.38 96 THR A C 1
ATOM 769 O O . THR A 1 96 ? -10.287 -5.928 6.744 1.00 86.38 96 THR A O 1
ATOM 772 N N . VAL A 1 97 ? -8.511 -5.026 7.783 1.00 85.44 97 VAL A N 1
ATOM 773 C CA . VAL A 1 97 ? -8.698 -5.678 9.088 1.00 85.44 97 VAL A CA 1
ATOM 774 C C . VAL A 1 97 ? -8.811 -4.628 10.187 1.00 85.44 97 VAL A C 1
ATOM 776 O O . VAL A 1 97 ? -8.225 -3.560 10.078 1.00 85.44 97 VAL A O 1
ATOM 779 N N . SER A 1 98 ? -9.559 -4.904 11.251 1.00 84.75 98 SER A N 1
ATOM 780 C CA . SER A 1 98 ? -9.796 -3.947 12.346 1.00 84.75 98 SER A CA 1
ATOM 781 C C . SER A 1 98 ? -8.999 -4.250 13.618 1.00 84.75 98 SER A C 1
ATOM 783 O O . SER A 1 98 ? -9.219 -3.615 14.643 1.00 84.75 98 SER A O 1
ATOM 785 N N . GLN A 1 99 ? -8.095 -5.234 13.576 1.00 78.50 99 GLN A N 1
ATOM 786 C CA . GLN A 1 99 ? -7.240 -5.614 14.701 1.00 78.50 99 GLN A CA 1
ATOM 787 C C . GLN A 1 99 ? -5.782 -5.670 14.251 1.00 78.50 99 GLN A C 1
ATOM 789 O O . GLN A 1 99 ? -5.476 -6.223 13.195 1.00 78.50 99 GLN A O 1
ATOM 794 N N . LEU A 1 100 ? -4.873 -5.142 15.079 1.00 74.75 100 LEU A N 1
ATOM 795 C CA . LEU A 1 100 ? -3.426 -5.185 14.829 1.00 74.75 100 LEU A CA 1
ATOM 796 C C . LEU A 1 100 ? -2.915 -6.623 14.646 1.00 74.75 100 LEU A C 1
ATOM 798 O O . LEU A 1 100 ? -2.073 -6.884 13.791 1.00 74.75 100 LEU A O 1
ATOM 802 N N . THR A 1 101 ? -3.460 -7.564 15.416 1.00 77.19 101 THR A N 1
ATOM 803 C CA . THR A 1 101 ? -3.116 -8.989 15.348 1.00 77.19 101 THR A CA 1
ATOM 804 C C . THR A 1 101 ? -3.497 -9.631 14.020 1.00 77.19 101 THR A C 1
ATOM 806 O O . THR A 1 101 ? -2.833 -10.577 13.617 1.00 77.19 101 THR A O 1
ATOM 809 N N . ASP A 1 102 ? -4.491 -9.107 13.299 1.00 80.12 102 ASP A N 1
ATOM 810 C CA . ASP A 1 102 ? -4.951 -9.631 12.008 1.00 80.12 102 ASP A CA 1
ATOM 811 C C . ASP A 1 102 ? -4.216 -9.007 10.801 1.00 80.12 102 ASP A C 1
ATOM 813 O O . ASP A 1 102 ? -4.500 -9.369 9.659 1.00 80.12 102 ASP A O 1
ATOM 817 N N . ILE A 1 103 ? -3.250 -8.098 11.006 1.00 78.38 103 ILE A N 1
ATOM 818 C CA . ILE A 1 103 ? -2.494 -7.465 9.903 1.00 78.38 103 ILE A CA 1
ATOM 819 C C . ILE A 1 103 ? -1.790 -8.511 9.027 1.00 78.38 103 ILE A C 1
ATOM 821 O O . ILE A 1 103 ? -1.776 -8.371 7.804 1.00 78.38 103 ILE A O 1
ATOM 825 N N . HIS A 1 104 ? -1.273 -9.591 9.621 1.00 76.38 104 HIS A N 1
ATOM 826 C CA . HIS A 1 104 ? -0.669 -10.697 8.869 1.00 76.38 104 HIS A CA 1
ATOM 827 C C . HIS A 1 104 ? -1.654 -11.317 7.863 1.00 76.38 104 HIS A C 1
ATOM 829 O O . HIS A 1 104 ? -1.269 -11.614 6.738 1.00 76.38 104 HIS A O 1
ATOM 83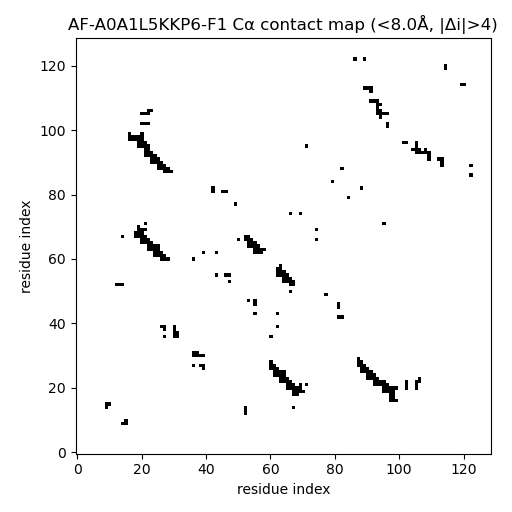5 N N . ARG A 1 105 ? -2.946 -11.421 8.208 1.00 72.38 105 ARG A N 1
ATOM 836 C CA . ARG A 1 105 ? -3.985 -11.915 7.293 1.00 72.38 105 ARG A CA 1
ATOM 837 C C . ARG A 1 105 ? -4.201 -10.952 6.124 1.00 72.38 105 ARG A C 1
ATOM 839 O O . ARG A 1 105 ? -4.387 -11.397 4.994 1.00 72.38 105 ARG A O 1
ATOM 846 N N . SER A 1 106 ? -4.152 -9.640 6.378 1.00 71.12 106 SER A N 1
ATOM 847 C CA . SER A 1 106 ? -4.197 -8.623 5.313 1.00 71.12 106 SER A CA 1
ATOM 848 C C . SER A 1 106 ? -3.050 -8.824 4.315 1.00 71.12 106 SER A C 1
ATOM 850 O O . SER A 1 106 ? -3.292 -8.801 3.110 1.00 71.12 106 SER A O 1
ATOM 852 N N . TYR A 1 107 ? -1.841 -9.111 4.815 1.00 69.56 107 TYR A N 1
ATOM 853 C CA . TYR A 1 107 ? -0.655 -9.423 4.009 1.00 69.56 107 TYR A CA 1
ATOM 854 C C . TYR A 1 107 ? -0.794 -10.733 3.210 1.00 69.56 107 TYR A C 1
ATOM 856 O O . TYR A 1 107 ? -0.601 -10.753 1.996 1.00 69.56 107 TYR A O 1
ATOM 864 N N . GLU A 1 108 ? -1.216 -11.821 3.856 1.00 68.88 108 GLU A N 1
ATOM 865 C CA . GLU A 1 108 ? -1.348 -13.141 3.222 1.00 68.88 108 GLU A CA 1
ATOM 866 C C . GLU A 1 108 ? -2.371 -13.179 2.080 1.00 68.88 108 GLU A C 1
ATOM 868 O O . GLU A 1 108 ? -2.237 -13.969 1.146 1.00 68.88 108 GLU A O 1
ATOM 873 N N . THR A 1 109 ? -3.392 -12.320 2.129 1.00 65.62 109 THR A N 1
ATOM 874 C CA . THR A 1 109 ? -4.512 -12.388 1.181 1.00 65.62 109 THR A CA 1
ATOM 875 C C . THR A 1 109 ? -4.137 -11.932 -0.235 1.00 65.62 109 THR A C 1
ATOM 877 O O . THR A 1 109 ? -4.775 -12.366 -1.193 1.00 65.62 109 THR A O 1
ATOM 880 N N . PHE A 1 110 ? -3.103 -11.099 -0.411 1.00 63.72 110 PHE A N 1
ATOM 881 C CA . PHE A 1 110 ? -2.691 -10.622 -1.742 1.00 63.72 110 PHE A CA 1
ATOM 882 C C . PHE A 1 110 ? -1.403 -11.260 -2.275 1.00 63.72 110 PHE A C 1
ATOM 884 O O . PHE A 1 110 ? -1.117 -11.099 -3.461 1.00 63.72 110 PHE A O 1
ATOM 891 N N . LEU A 1 111 ? -0.649 -12.006 -1.457 1.00 52.12 111 LEU A N 1
ATOM 892 C CA . LEU A 1 111 ? 0.511 -12.787 -1.918 1.00 52.12 111 LEU A CA 1
ATOM 893 C C . LEU A 1 111 ? 0.219 -13.668 -3.152 1.00 52.12 111 LEU A C 1
ATOM 895 O O . LEU A 1 111 ? 1.073 -13.732 -4.030 1.00 52.12 111 LEU A O 1
ATOM 899 N N . PRO A 1 112 ? -0.963 -14.305 -3.302 1.00 51.88 112 PRO A N 1
ATOM 900 C CA . PRO A 1 112 ? -1.274 -15.079 -4.505 1.00 51.88 112 PRO A CA 1
ATOM 901 C C . PRO A 1 112 ? -1.634 -14.214 -5.726 1.00 51.88 112 PRO A C 1
ATOM 903 O O . PRO A 1 112 ? -1.721 -14.738 -6.833 1.00 51.88 112 PRO A O 1
ATOM 906 N N . ALA A 1 113 ? -1.925 -12.923 -5.527 1.00 49.81 113 ALA A N 1
ATOM 907 C CA . ALA A 1 113 ? -2.441 -12.013 -6.552 1.00 49.81 113 ALA A CA 1
ATOM 908 C C . ALA A 1 113 ? -1.355 -11.146 -7.202 1.00 49.81 113 ALA A C 1
ATOM 910 O O . ALA A 1 113 ? -1.571 -10.638 -8.302 1.00 49.81 113 ALA A O 1
ATOM 911 N N . VAL A 1 114 ? -0.198 -10.982 -6.552 1.00 51.16 114 VAL A N 1
ATOM 912 C CA . VAL A 1 114 ? 0.979 -10.391 -7.192 1.00 51.16 114 VAL A CA 1
ATOM 913 C C . VAL A 1 114 ? 1.825 -11.539 -7.732 1.00 51.16 114 VAL A C 1
ATOM 915 O O . VAL A 1 114 ? 2.359 -12.314 -6.941 1.00 51.16 114 VAL A O 1
ATOM 918 N N . PRO A 1 115 ? 1.895 -11.718 -9.059 1.00 50.62 115 PRO A N 1
ATOM 919 C CA . PRO A 1 115 ? 2.621 -12.837 -9.623 1.00 50.62 115 PRO A CA 1
ATOM 920 C C . PRO A 1 115 ? 4.105 -12.748 -9.260 1.00 50.62 115 PRO A C 1
ATOM 922 O O . PRO A 1 115 ? 4.752 -11.727 -9.487 1.00 50.62 115 PRO A O 1
ATOM 925 N N . ASP A 1 116 ? 4.616 -13.853 -8.718 1.00 44.53 116 ASP A N 1
ATOM 926 C CA . ASP A 1 116 ? 6.042 -14.162 -8.617 1.00 44.53 116 ASP A CA 1
ATOM 927 C C . ASP A 1 116 ? 6.725 -13.943 -9.985 1.00 44.53 116 ASP A C 1
ATOM 929 O O . ASP A 1 116 ? 6.049 -14.043 -11.015 1.00 44.53 116 ASP A O 1
ATOM 933 N N . GLU A 1 117 ? 8.035 -13.653 -9.988 1.00 43.22 117 GLU A N 1
ATOM 934 C CA . GLU A 1 117 ? 8.896 -13.057 -11.047 1.00 43.22 117 GLU A CA 1
ATOM 935 C C . GLU A 1 117 ? 8.818 -13.656 -12.486 1.00 43.22 117 GLU A C 1
ATOM 937 O O . GLU A 1 117 ? 9.603 -13.301 -13.364 1.00 43.22 117 GLU A O 1
ATOM 942 N N . SER A 1 118 ? 7.875 -14.543 -12.796 1.00 34.06 118 SER A N 1
ATOM 943 C CA . SER A 1 118 ? 7.705 -15.218 -14.086 1.00 34.06 118 SER A CA 1
ATOM 944 C C . SER A 1 118 ? 6.291 -15.180 -14.698 1.00 34.06 118 SER A C 1
ATOM 946 O O . SER A 1 118 ? 6.107 -15.733 -15.784 1.00 34.06 118 SER A O 1
ATOM 948 N N . ALA A 1 119 ? 5.304 -14.491 -14.108 1.00 34.66 119 ALA A N 1
ATOM 949 C CA . ALA A 1 119 ? 3.976 -14.337 -14.723 1.00 34.66 119 ALA A CA 1
ATOM 950 C C . ALA A 1 119 ? 3.588 -12.860 -14.937 1.00 34.66 119 ALA A C 1
ATOM 952 O O . ALA A 1 119 ? 3.220 -12.132 -14.026 1.00 34.66 119 ALA A O 1
ATOM 953 N N . LEU A 1 120 ? 3.665 -12.413 -16.191 1.00 36.69 120 LEU A N 1
ATOM 954 C CA . LEU A 1 120 ? 3.209 -11.097 -16.641 1.00 36.69 120 LEU A CA 1
ATOM 955 C C . LEU A 1 120 ? 1.698 -10.891 -16.417 1.00 36.69 120 LEU A C 1
ATOM 957 O O . LEU A 1 120 ? 0.898 -11.752 -16.771 1.00 36.69 120 LEU A O 1
ATOM 961 N N . CYS A 1 121 ? 1.345 -9.671 -15.992 1.00 33.47 121 CYS A N 1
ATOM 962 C CA . CYS A 1 121 ? 0.040 -9.011 -16.140 1.00 33.47 121 CYS A CA 1
ATOM 963 C C . CYS A 1 121 ? -1.183 -9.630 -15.444 1.00 33.47 121 CYS A C 1
ATOM 965 O O . CYS A 1 121 ? -1.826 -10.507 -16.003 1.00 33.47 121 CYS A O 1
ATOM 967 N N . LEU A 1 122 ? -1.677 -8.960 -14.396 1.00 30.12 122 LEU A N 1
ATOM 968 C CA . LEU A 1 122 ? -3.092 -8.567 -14.338 1.00 30.12 122 LEU A CA 1
ATOM 969 C C . LEU A 1 122 ? 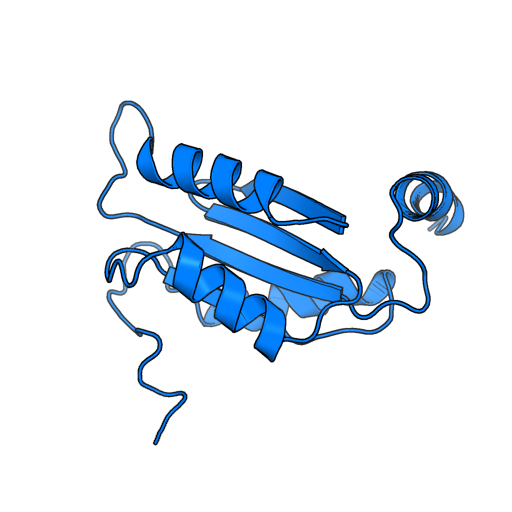-3.196 -7.147 -13.779 1.00 30.12 122 LEU A C 1
ATOM 971 O O . LEU A 1 122 ? -3.123 -6.892 -12.581 1.00 30.12 122 LEU A O 1
ATOM 975 N N . SER A 1 123 ? -3.316 -6.211 -14.715 1.00 32.28 123 SER A N 1
ATOM 976 C CA . SER A 1 123 ? -3.600 -4.813 -14.458 1.00 32.28 123 SER A CA 1
ATOM 977 C C . SER A 1 123 ? -4.998 -4.647 -13.864 1.00 32.28 123 SER A C 1
ATOM 979 O O . SER A 1 123 ? -5.928 -5.387 -14.181 1.00 32.28 123 SER A O 1
ATOM 981 N N . TYR A 1 124 ? -5.111 -3.607 -13.047 1.00 36.12 124 TYR A N 1
ATOM 982 C CA . TYR A 1 124 ? -6.258 -2.909 -12.450 1.00 36.12 124 TYR A CA 1
ATOM 983 C C . TYR A 1 124 ? -7.608 -2.880 -13.226 1.00 36.12 124 TYR A C 1
ATOM 985 O O . TYR A 1 124 ? -8.614 -2.411 -12.703 1.00 36.12 124 TYR A O 1
ATOM 993 N N . ASN A 1 125 ? -7.674 -3.392 -14.458 1.00 31.70 125 ASN A N 1
ATOM 994 C CA . ASN A 1 125 ? -8.831 -3.359 -15.354 1.00 31.70 125 ASN A CA 1
ATOM 995 C C . ASN A 1 125 ? -9.983 -4.308 -14.979 1.00 31.70 125 ASN A C 1
ATOM 997 O O . ASN A 1 125 ? -11.033 -4.237 -15.608 1.00 31.70 125 ASN A O 1
ATOM 1001 N N . HIS A 1 126 ? -9.833 -5.184 -13.981 1.00 32.09 126 HIS A N 1
ATOM 1002 C CA . HIS A 1 126 ? -10.914 -6.102 -13.589 1.00 32.09 126 HIS A CA 1
ATOM 1003 C C . HIS A 1 126 ? -11.854 -5.553 -12.500 1.00 32.09 126 HIS A C 1
ATOM 1005 O O . HIS A 1 126 ? -12.808 -6.224 -12.124 1.00 32.09 126 HIS A O 1
ATOM 1011 N N . TRP A 1 127 ? -11.616 -4.334 -12.003 1.00 36.19 127 TRP A N 1
ATOM 1012 C CA . TRP A 1 127 ? -12.428 -3.721 -10.939 1.00 36.19 127 TRP A CA 1
ATOM 1013 C C . TRP A 1 127 ? -13.519 -2.761 -11.450 1.00 36.19 127 TRP A C 1
ATOM 1015 O O . TRP A 1 127 ? -14.303 -2.241 -10.658 1.00 36.19 127 TRP A O 1
ATOM 1025 N N . HIS A 1 128 ? -13.617 -2.563 -12.770 1.00 29.08 128 HIS A N 1
ATOM 1026 C CA . HIS A 1 128 ? -14.668 -1.770 -13.421 1.00 29.08 128 HIS A CA 1
ATOM 1027 C C . HIS A 1 128 ? -15.303 -2.513 -14.611 1.00 29.08 128 HIS A C 1
ATOM 1029 O O . HIS A 1 128 ? -15.276 -2.037 -15.745 1.00 29.08 128 HIS A O 1
ATOM 1035 N N . SER A 1 129 ? -15.878 -3.693 -14.368 1.00 29.98 129 SER A N 1
ATOM 1036 C CA . SER A 1 129 ? -16.763 -4.391 -15.320 1.00 29.98 129 SER A CA 1
ATOM 1037 C C . SER A 1 129 ? -18.030 -4.866 -14.628 1.00 29.98 129 SER A C 1
ATOM 1039 O O . SER A 1 129 ? -17.896 -5.458 -13.537 1.00 29.98 129 SER A O 1
#

Sequence (129 aa):
ENEDSYLNPLESNGFFRDMNYTVLMISCHTYDSDSGNSYLEQLEKKIRYFMSKGIVYEEGKHLIVLFAGESVNDISQKLYDVCQNNSDVYVGIGTTVSQLTDIHRSYETFLPAVPDESALCLSYNHWHS

Foldseek 3Di:
DDPVVVQVVLVVLPADFQKKKKKKKKAFPVQQDPVGRVPVVQLQVLCVVPQPHWDWDDDPRIIIIMHIRDDPVVVVVSCCVSCVPPPRMDMFMFDIDSGPVCVVVSVVRCVVVPDDPPDDDDDPVVVPD

Solvent-accessible surface area (backbone atoms only — not comparable to full-atom values): 7703 Å² total; per-residue (Å²): 130,76,65,72,75,58,44,60,64,37,42,74,65,72,50,54,71,86,30,38,34,33,29,32,39,38,39,44,68,86,55,53,49,102,90,46,41,69,60,58,57,50,49,50,55,53,48,60,67,74,46,90,46,60,52,77,46,77,57,91,81,28,41,37,35,39,41,54,66,64,53,72,67,60,52,50,53,55,46,47,67,73,53,65,79,45,84,60,54,46,76,35,70,23,52,76,31,56,43,75,86,43,46,64,56,12,50,60,65,23,59,84,72,48,63,61,103,82,56,84,82,84,69,84,73,78,81,78,121

Mean predicted aligned error: 9.79 Å

Radius of gyration: 15.12 Å; Cα contacts (8 Å, |Δi|>4): 167; chains: 1; bounding box: 39×27×42 Å

pLDDT: mean 73.01, std 17.19, range [29.08, 89.25]